Protein AF-A0A9P4GCU1-F1 (afdb_monomer)

Sequence (175 aa):
MILIDNLASVINPLLKKDYIQANTLASTFLTALTRLTHSHGLHTLLLNPTSAPRSASAPLHPPQNPGQVAPPPPQRAQHPPQPPSVFASNTAVPNLMNVLGRHVDVGLLVTRVPRRKLDARVFYSDGGGSNRGSTVRQGKGPEMIGVMEVMSDRWGGRVGAWGTFVESENGLKDV

Organism: NCBI:txid1168544

Foldseek 3Di:
DAEDEAPVVVLVVVCVVPVVVSLVVLLVVLQVVLCVCVVVVHDYHYHWDWDADDPDDPPDDDDPDPDDDDDPDPDPPPPDPPQLAPDPLDNTHTPCCVRCVVRDQWDKDKDKDFPDPVLNCQQPVVPHDDPDDDDDDPDDHGDIWMKIATSDHNVDDRHNPMAIWHQDPVGIDHD

Mean predicted aligned error: 11.1 Å

Radius of gyration: 21.39 Å; Cα contacts (8 Å, |Δi|>4): 197; chains: 1; bounding box: 68×35×50 Å

Solvent-accessible surface area (backbone atoms only — not comparable to full-atom values): 11032 Å² total; per-residue (Å²): 111,47,79,44,79,46,58,57,75,65,47,50,62,38,41,74,73,39,52,67,62,34,48,52,50,51,50,52,51,41,52,50,49,45,50,54,26,64,76,67,73,44,53,74,48,76,42,65,61,64,40,76,63,79,76,78,77,74,80,79,77,81,81,91,61,102,79,69,81,80,76,77,79,78,72,72,78,74,72,74,78,75,57,79,48,91,47,87,89,43,56,63,40,61,53,61,50,91,63,48,69,82,58,53,60,64,40,75,46,75,48,75,44,53,68,43,76,66,22,38,51,64,48,51,71,76,72,52,80,68,95,62,95,68,84,73,70,98,59,88,71,63,53,70,30,40,34,44,32,28,65,38,44,72,85,58,95,46,61,73,42,70,52,61,31,33,85,48,99,90,43,79,39,80,116

Secondary structure (DSSP, 8-state):
-EEE--HHHHHHHHHHH-HHHHHHHHHHHHHHHHHHHHHTT--EEE---EEPPPPPPPPP-----TT--PPPPPP---PPPPPSSSSTT---EETTHHHHTTT-SEEEEEEEEESSHHHHHHHHHTTS---------SSPPPPEEEEEEEEEETT-S-TT-EEEEEEETTEEE--

pLDDT: mean 81.06, std 16.83, range [39.12, 97.38]

Nearest PDB structures (foldseek):
  7s65-assembly1_E  TM=6.301E-01  e=4.454E-01  Synechococcus elongatus
  4tlc-assembly1_F  TM=6.365E-01  e=5.366E-01  Synechococcus elongatus PCC 7942 = FACHB-805
  8dba-assembly1_K  TM=6.501E-01  e=1.281E+00  Cereibacter sphaeroides
  4tla-assembly1_E  TM=6.426E-01  e=1.543E+00  Synechococcus elongatus PCC 7942 = FACHB-805
  7s66-assembly1_A  TM=6.154E-01  e=2.537E+00  Synechococcus elongatus

Structure (mmCIF, N/CA/C/O backbone):
data_AF-A0A9P4GCU1-F1
#
_entry.id   AF-A0A9P4GCU1-F1
#
loop_
_atom_site.group_PDB
_atom_site.id
_atom_site.type_symbol
_atom_site.label_atom_id
_atom_site.label_alt_id
_atom_site.label_comp_id
_atom_site.label_asym_id
_atom_site.label_entity_id
_atom_site.label_seq_id
_atom_site.pdbx_PDB_ins_code
_atom_site.Cartn_x
_atom_site.Cartn_y
_atom_site.Cartn_z
_atom_site.occupancy
_atom_site.B_iso_or_equiv
_atom_site.auth_seq_id
_atom_site.auth_comp_id
_atom_site.auth_asym_id
_atom_site.auth_atom_id
_atom_site.pdbx_PDB_model_num
ATOM 1 N N . MET A 1 1 ? -17.804 5.807 1.446 1.00 90.19 1 MET A N 1
ATOM 2 C CA . MET A 1 1 ? -16.342 5.588 1.438 1.00 90.19 1 MET A CA 1
ATOM 3 C C . MET A 1 1 ? -15.725 6.501 2.482 1.00 90.19 1 MET A C 1
ATOM 5 O O . MET A 1 1 ? -16.173 7.635 2.582 1.00 90.19 1 MET A O 1
ATOM 9 N N . ILE A 1 2 ? -14.746 6.024 3.246 1.00 96.38 2 ILE A N 1
ATOM 10 C CA . ILE A 1 2 ? -13.944 6.831 4.171 1.00 96.38 2 ILE A CA 1
ATOM 11 C C . ILE A 1 2 ? -12.504 6.804 3.662 1.00 96.38 2 ILE A C 1
ATOM 13 O O . ILE A 1 2 ? -11.954 5.734 3.415 1.00 96.38 2 ILE A O 1
ATOM 17 N N . LEU A 1 3 ? -11.900 7.976 3.499 1.00 96.62 3 LEU A N 1
ATOM 18 C CA . LEU A 1 3 ? -10.493 8.116 3.149 1.00 96.62 3 LEU A CA 1
ATOM 19 C C . LEU A 1 3 ? -9.786 8.811 4.306 1.00 96.62 3 LEU A C 1
ATOM 21 O O . LEU A 1 3 ? -10.170 9.918 4.681 1.00 96.62 3 LEU A O 1
ATOM 25 N N . ILE A 1 4 ? -8.771 8.161 4.868 1.00 95.19 4 ILE A N 1
ATOM 26 C CA . ILE A 1 4 ? -7.918 8.760 5.894 1.00 95.19 4 ILE A CA 1
ATOM 27 C C . ILE A 1 4 ? -6.514 8.836 5.330 1.00 95.19 4 ILE A C 1
ATOM 29 O O . ILE A 1 4 ? -5.854 7.811 5.136 1.00 95.19 4 ILE A O 1
ATOM 33 N N . ASP A 1 5 ? -6.070 10.062 5.085 1.00 90.62 5 ASP A N 1
ATOM 34 C CA . ASP A 1 5 ? -4.702 10.304 4.675 1.00 90.62 5 ASP A CA 1
ATOM 35 C C . ASP A 1 5 ? -3.777 10.375 5.898 1.00 90.62 5 ASP A C 1
ATOM 37 O O . ASP A 1 5 ? -4.050 11.066 6.880 1.00 90.62 5 ASP A O 1
ATOM 41 N N . ASN A 1 6 ? -2.682 9.623 5.826 1.00 85.69 6 ASN A N 1
ATOM 42 C CA . ASN A 1 6 ? -1.526 9.695 6.709 1.00 85.69 6 ASN A CA 1
ATOM 43 C C . ASN A 1 6 ? -1.819 9.688 8.225 1.00 85.69 6 ASN A C 1
ATOM 45 O O . ASN A 1 6 ? -1.400 10.581 8.972 1.00 85.69 6 ASN A O 1
ATOM 49 N N . LEU A 1 7 ? -2.437 8.611 8.721 1.00 88.88 7 LEU A N 1
ATOM 50 C CA . LEU A 1 7 ? -2.655 8.402 10.163 1.00 88.88 7 LEU A CA 1
ATOM 51 C C . LEU A 1 7 ? -1.342 8.419 10.978 1.00 88.88 7 LEU A C 1
ATOM 53 O O . LEU A 1 7 ? -1.319 8.804 12.150 1.00 88.88 7 LEU A O 1
ATOM 57 N N . ALA A 1 8 ? -0.226 8.038 10.352 1.00 88.88 8 ALA A N 1
ATOM 58 C CA . ALA A 1 8 ? 1.093 8.015 10.975 1.00 88.88 8 ALA A CA 1
ATOM 59 C C . ALA A 1 8 ? 1.540 9.394 11.488 1.00 88.88 8 ALA A C 1
ATOM 61 O O . ALA A 1 8 ? 2.205 9.461 12.521 1.00 88.88 8 ALA A O 1
ATOM 62 N N . SER A 1 9 ? 1.150 10.484 10.821 1.00 90.00 9 SER A N 1
ATOM 63 C CA . SER A 1 9 ? 1.479 11.852 11.250 1.00 90.00 9 SER A CA 1
ATOM 64 C C . SER A 1 9 ? 0.917 12.203 12.633 1.00 90.00 9 SER A C 1
ATOM 66 O O . SER A 1 9 ? 1.567 12.914 13.398 1.00 90.00 9 SER A O 1
ATOM 68 N N . VAL A 1 10 ? -0.242 11.640 12.982 1.00 90.25 10 VAL A N 1
ATOM 69 C CA . VAL A 1 10 ? -0.935 11.876 14.255 1.00 90.25 10 VAL A CA 1
ATOM 70 C C . VAL A 1 10 ? -0.496 10.871 15.318 1.00 90.25 10 VAL A C 1
ATOM 72 O O . VAL A 1 10 ? -0.254 11.238 16.466 1.00 90.25 10 VAL A O 1
ATOM 75 N N . ILE A 1 11 ? -0.356 9.596 14.948 1.00 90.62 11 ILE A N 1
ATOM 76 C CA . ILE A 1 11 ? -0.078 8.522 15.910 1.00 90.62 11 ILE A CA 1
ATOM 77 C C . ILE A 1 11 ? 1.403 8.465 16.308 1.00 90.62 11 ILE A C 1
ATOM 79 O O . ILE A 1 11 ? 1.710 8.198 17.470 1.00 90.62 11 ILE A O 1
ATOM 83 N N . ASN A 1 12 ? 2.341 8.750 15.398 1.00 90.62 12 ASN A N 1
ATOM 84 C CA . ASN A 1 12 ? 3.773 8.645 15.702 1.00 90.62 12 ASN A CA 1
ATOM 85 C C . ASN A 1 12 ? 4.235 9.566 16.850 1.00 90.62 12 ASN A C 1
ATOM 87 O O . ASN A 1 12 ? 4.986 9.089 17.704 1.00 90.62 12 ASN A O 1
ATOM 91 N N . PRO A 1 13 ? 3.828 10.851 16.929 1.00 92.19 13 PRO A N 1
ATOM 92 C CA . PRO A 1 13 ? 4.154 11.696 18.079 1.00 92.19 13 PRO A CA 1
ATOM 93 C C . PRO A 1 13 ? 3.624 11.135 19.404 1.00 92.19 13 PRO A C 1
ATOM 95 O O . PRO A 1 13 ? 4.328 11.180 20.412 1.00 92.19 13 PRO A O 1
ATOM 98 N N . LEU A 1 14 ? 2.419 10.554 19.396 1.00 91.88 14 LEU A N 1
ATOM 99 C CA . LEU A 1 14 ? 1.818 9.948 20.585 1.00 91.88 14 LEU A CA 1
ATOM 100 C C . LEU A 1 14 ? 2.591 8.701 21.020 1.00 91.88 14 LEU A C 1
ATOM 102 O O . LEU A 1 14 ? 2.931 8.585 22.192 1.00 91.88 14 LEU A O 1
ATOM 106 N N . LEU A 1 15 ? 2.954 7.827 20.073 1.00 89.75 15 LEU A N 1
ATOM 107 C CA . LEU A 1 15 ? 3.762 6.630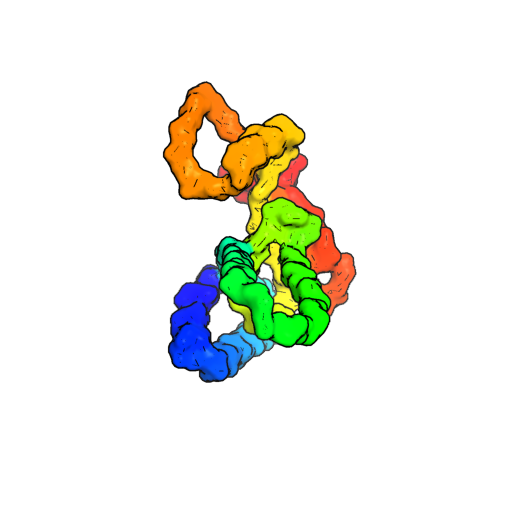 20.338 1.00 89.75 15 LEU A CA 1
ATOM 108 C C . LEU A 1 15 ? 5.134 6.957 20.940 1.00 89.75 15 LEU A C 1
ATOM 110 O O . LEU A 1 15 ? 5.659 6.166 21.717 1.00 89.75 15 LEU A O 1
ATOM 114 N N . LYS A 1 16 ? 5.720 8.106 20.577 1.00 90.94 16 LYS A N 1
ATOM 115 C CA . LYS A 1 16 ? 6.988 8.582 21.152 1.00 90.94 16 LYS A CA 1
ATOM 116 C C . LYS A 1 16 ? 6.831 9.094 22.582 1.00 90.94 16 LYS A C 1
ATOM 118 O O . LYS A 1 16 ? 7.766 8.963 23.362 1.00 90.94 16 LYS A O 1
ATOM 123 N N . LYS A 1 17 ? 5.691 9.714 22.899 1.00 94.06 17 LYS A N 1
ATOM 124 C CA . LYS A 1 17 ? 5.421 10.299 24.217 1.00 94.06 17 LYS A CA 1
ATOM 125 C C . LYS A 1 17 ? 4.992 9.240 25.231 1.00 94.06 17 LYS A C 1
ATOM 127 O O . LYS A 1 17 ? 5.555 9.183 26.316 1.00 94.06 17 LYS A O 1
ATOM 132 N N . ASP A 1 18 ? 3.999 8.432 24.876 1.00 93.50 18 ASP A N 1
ATOM 133 C CA . ASP A 1 18 ? 3.483 7.339 25.697 1.00 93.50 18 ASP A CA 1
ATOM 134 C C . ASP A 1 18 ? 3.061 6.189 24.785 1.00 93.50 18 ASP A C 1
ATOM 136 O O . ASP A 1 18 ? 1.996 6.198 24.161 1.00 93.50 18 ASP A O 1
ATOM 140 N N . TYR A 1 19 ? 3.927 5.184 24.704 1.00 92.06 19 TYR A N 1
ATOM 141 C CA . TYR A 1 19 ? 3.719 4.043 23.828 1.00 92.06 19 TYR A CA 1
ATOM 142 C C . TYR A 1 19 ? 2.452 3.253 24.183 1.00 92.06 19 TYR A C 1
ATOM 144 O O . TYR A 1 19 ? 1.720 2.842 23.282 1.00 92.06 19 TYR A O 1
ATOM 152 N N . ILE A 1 20 ? 2.170 3.035 25.470 1.00 93.19 20 ILE A N 1
ATOM 153 C CA . ILE A 1 20 ? 1.050 2.190 25.904 1.00 93.19 20 ILE A CA 1
ATOM 154 C C . ILE A 1 20 ? -0.267 2.917 25.640 1.00 93.19 20 ILE A C 1
ATOM 156 O O . ILE A 1 20 ? -1.166 2.361 25.004 1.00 93.19 20 ILE A O 1
ATOM 160 N N . GLN A 1 21 ? -0.371 4.174 26.075 1.00 94.00 21 GLN A N 1
ATOM 161 C CA . GLN A 1 21 ? -1.587 4.960 25.895 1.00 94.00 21 GLN A CA 1
ATOM 162 C C . GLN A 1 21 ? -1.887 5.191 24.410 1.00 94.00 21 GLN A C 1
ATOM 164 O O . GLN A 1 21 ? -3.033 5.037 23.981 1.00 94.00 21 GLN A O 1
ATOM 169 N N . ALA A 1 22 ? -0.865 5.493 23.605 1.00 93.25 22 ALA A N 1
ATOM 170 C CA . ALA A 1 22 ? -1.028 5.693 22.170 1.00 93.25 22 ALA A CA 1
ATOM 171 C C . ALA A 1 22 ? -1.492 4.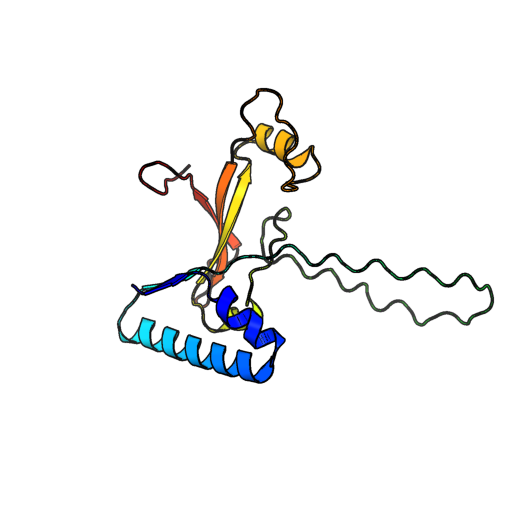421 21.447 1.00 93.25 22 ALA A C 1
ATOM 173 O O . ALA A 1 22 ? -2.378 4.501 20.596 1.00 93.25 22 ALA A O 1
ATOM 174 N N . ASN A 1 23 ? -0.957 3.246 21.802 1.00 92.88 23 ASN A N 1
ATOM 175 C CA . ASN A 1 23 ? -1.428 1.975 21.244 1.00 92.88 23 ASN A CA 1
ATOM 176 C C . ASN A 1 23 ? -2.886 1.695 21.622 1.00 92.88 23 ASN A C 1
ATOM 178 O O . ASN A 1 23 ? -3.667 1.296 20.758 1.00 92.88 23 ASN A O 1
ATOM 182 N N . THR A 1 24 ? -3.274 1.937 22.876 1.00 94.25 24 THR A N 1
ATOM 183 C CA . THR A 1 24 ? -4.663 1.765 23.331 1.00 94.25 24 THR A CA 1
ATOM 184 C C . THR A 1 24 ? -5.616 2.686 22.573 1.00 94.25 24 THR A C 1
ATOM 186 O O . THR A 1 24 ? -6.648 2.230 22.073 1.00 94.25 24 THR A O 1
ATOM 189 N N . LEU A 1 25 ? -5.256 3.964 22.419 1.00 94.69 25 LEU A N 1
ATOM 190 C CA . LEU A 1 25 ? -6.059 4.934 21.677 1.00 94.69 25 LEU A CA 1
ATOM 191 C C . LEU A 1 25 ? -6.186 4.540 20.201 1.00 94.69 25 LEU A C 1
ATOM 193 O O . LEU A 1 25 ? -7.298 4.481 19.678 1.00 94.69 25 LEU A O 1
ATOM 197 N N . ALA A 1 26 ? -5.065 4.225 19.547 1.00 94.25 26 ALA A N 1
ATOM 198 C CA . ALA A 1 26 ? -5.050 3.835 18.142 1.00 94.25 26 ALA A CA 1
ATOM 199 C C . ALA A 1 26 ? -5.863 2.556 17.902 1.00 94.25 26 ALA A C 1
ATOM 201 O O . ALA A 1 26 ? -6.666 2.509 16.976 1.00 94.25 26 ALA A O 1
ATOM 202 N N . SER A 1 27 ? -5.722 1.552 18.772 1.00 94.12 27 SER A N 1
ATOM 203 C CA . SER A 1 27 ? -6.484 0.299 18.686 1.00 94.12 27 SER A CA 1
ATOM 204 C C . SER A 1 27 ? -7.983 0.534 18.873 1.00 94.12 27 SER A C 1
ATOM 206 O O . SER A 1 27 ? -8.794 -0.027 18.137 1.00 94.12 27 SER A O 1
ATOM 208 N N . THR A 1 28 ? -8.368 1.392 19.824 1.00 95.94 28 THR A N 1
ATOM 209 C CA . THR A 1 28 ? -9.776 1.750 20.064 1.00 95.94 28 THR A CA 1
ATOM 210 C C . THR A 1 28 ? -10.369 2.461 18.850 1.00 95.94 28 THR A C 1
ATOM 212 O O . THR A 1 28 ? -11.428 2.068 18.359 1.00 95.94 28 THR A O 1
ATOM 215 N N . PHE A 1 29 ? -9.655 3.458 18.320 1.00 95.94 29 PHE A N 1
ATOM 216 C CA . PHE A 1 29 ? -10.050 4.193 17.120 1.00 95.94 29 PHE A CA 1
ATOM 217 C C . PHE A 1 29 ? -10.205 3.266 15.910 1.00 95.94 29 PHE A C 1
ATOM 219 O O . PHE A 1 29 ? -11.252 3.260 15.267 1.00 95.94 29 PHE A O 1
ATOM 226 N N . LEU A 1 30 ? -9.194 2.441 15.626 1.00 95.75 30 LEU A N 1
ATOM 227 C CA . LEU A 1 30 ? -9.209 1.527 14.488 1.00 95.75 30 LEU A CA 1
ATOM 228 C C . LEU A 1 30 ? -10.304 0.469 14.621 1.00 95.75 30 LEU A C 1
ATOM 230 O O . LEU A 1 30 ? -10.990 0.188 13.648 1.00 95.75 30 LEU A O 1
ATOM 234 N N . THR A 1 31 ? -10.545 -0.055 15.824 1.00 96.00 31 THR A N 1
ATOM 235 C CA . THR A 1 31 ? -11.656 -0.987 16.072 1.00 96.00 31 THR A CA 1
ATOM 236 C C . THR A 1 31 ? -13.009 -0.328 15.807 1.00 96.00 31 THR A C 1
ATOM 238 O O . THR A 1 31 ? -13.878 -0.929 15.173 1.00 96.00 31 THR A O 1
ATOM 241 N N . ALA A 1 32 ? -13.204 0.913 16.262 1.00 97.06 32 ALA A N 1
ATOM 242 C CA . ALA A 1 32 ? -14.423 1.665 15.981 1.00 97.06 32 ALA A CA 1
ATOM 243 C C . ALA A 1 32 ? -14.592 1.922 14.475 1.00 97.06 32 ALA A C 1
ATOM 245 O O . ALA A 1 32 ? -15.690 1.752 13.947 1.00 97.06 32 ALA A O 1
ATOM 246 N N . LEU A 1 33 ? -13.505 2.252 13.774 1.00 96.50 33 LEU A N 1
ATOM 247 C CA . LEU A 1 33 ? -13.502 2.463 12.330 1.00 96.50 33 LEU A CA 1
ATOM 248 C C . LEU A 1 33 ? -13.830 1.179 11.556 1.00 96.50 33 LEU A C 1
ATOM 250 O O . LEU A 1 33 ? -14.664 1.217 10.654 1.00 96.50 33 LEU A O 1
ATOM 254 N N . THR A 1 34 ? -13.247 0.039 11.933 1.00 95.38 34 THR A N 1
ATOM 255 C CA . THR A 1 34 ? -13.586 -1.280 11.375 1.00 95.38 34 THR A CA 1
ATOM 256 C C . THR A 1 34 ? -15.073 -1.573 11.574 1.00 95.38 34 THR A C 1
ATOM 258 O O . THR A 1 34 ? -15.773 -1.904 10.620 1.00 95.38 34 THR A O 1
ATOM 261 N N . ARG A 1 35 ? -15.600 -1.370 12.791 1.00 96.00 35 ARG A N 1
ATOM 262 C CA . ARG A 1 35 ? -17.031 -1.567 13.073 1.00 96.00 35 ARG A CA 1
ATOM 263 C C . ARG A 1 35 ? -17.911 -0.677 12.207 1.00 96.00 35 ARG A C 1
ATOM 265 O O . ARG A 1 35 ? -18.846 -1.194 11.612 1.00 96.00 35 ARG A O 1
ATOM 272 N N . LEU A 1 36 ? -17.605 0.618 12.121 1.00 97.00 36 LEU A N 1
ATOM 273 C CA . LEU A 1 36 ? -18.331 1.575 11.283 1.00 97.00 36 LEU A CA 1
ATOM 274 C C . LEU A 1 36 ? -18.319 1.149 9.809 1.00 97.00 36 LEU A C 1
ATOM 276 O O . LEU A 1 36 ? -19.351 1.204 9.145 1.00 97.00 36 LEU A O 1
AT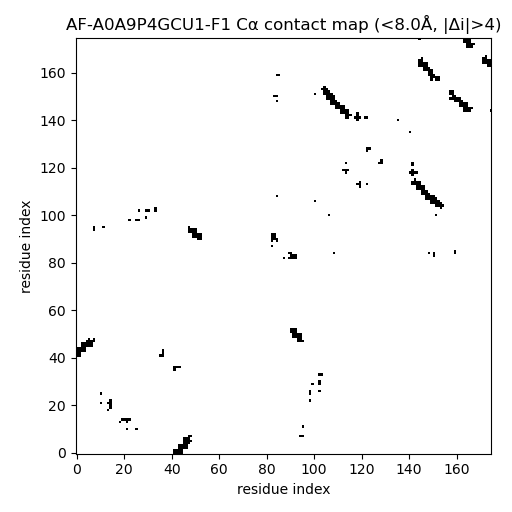OM 280 N N . THR A 1 37 ? -17.159 0.690 9.329 1.00 96.38 37 THR A N 1
ATOM 281 C CA . THR A 1 37 ? -16.950 0.231 7.952 1.00 96.38 37 THR A CA 1
ATOM 282 C C . THR A 1 37 ? -17.868 -0.943 7.626 1.00 96.38 37 THR A C 1
ATOM 284 O O . THR A 1 37 ? -18.646 -0.863 6.679 1.00 96.38 37 THR A O 1
ATOM 287 N N . HIS A 1 38 ? -17.850 -1.999 8.442 1.00 94.31 38 HIS A N 1
ATOM 288 C CA . HIS A 1 38 ? -18.659 -3.191 8.178 1.00 94.31 38 HIS A CA 1
ATOM 289 C C . HIS A 1 38 ? -20.148 -2.987 8.454 1.00 94.31 38 HIS A C 1
ATOM 291 O O . HIS A 1 38 ? -20.970 -3.490 7.695 1.00 94.31 38 HIS A O 1
ATOM 297 N N . SER A 1 39 ? -20.519 -2.248 9.504 1.00 97.38 39 SER A N 1
ATOM 298 C CA . SER A 1 39 ? -21.934 -2.081 9.858 1.00 97.38 39 SER A CA 1
ATOM 299 C C . SER A 1 39 ? -22.714 -1.234 8.856 1.00 97.38 39 SER A C 1
ATOM 301 O O . SER A 1 39 ? -23.924 -1.400 8.747 1.00 97.38 39 SER A O 1
ATOM 303 N N . HIS A 1 40 ? -22.034 -0.364 8.107 1.00 97.19 40 HIS A N 1
ATOM 304 C CA . HIS A 1 40 ? -22.654 0.507 7.104 1.00 97.19 40 HIS A CA 1
ATOM 305 C C . HIS A 1 40 ? -22.247 0.149 5.666 1.00 97.19 40 HIS A C 1
ATOM 307 O O . HIS A 1 40 ? -22.526 0.919 4.750 1.00 97.19 40 HIS A O 1
ATOM 313 N N . GLY A 1 41 ? -21.564 -0.985 5.451 1.00 95.06 41 GLY A N 1
ATOM 314 C CA . GLY A 1 41 ? -21.120 -1.412 4.117 1.00 95.06 41 GLY A CA 1
ATOM 315 C C . GLY A 1 41 ? -20.205 -0.398 3.417 1.00 95.06 41 GLY A C 1
ATOM 316 O O . GLY A 1 41 ? -20.282 -0.213 2.203 1.00 95.06 41 GLY A O 1
ATOM 317 N N . LEU A 1 42 ? -19.374 0.319 4.177 1.00 96.75 42 LEU A N 1
ATOM 318 C CA . LEU A 1 42 ? -18.463 1.323 3.635 1.00 96.75 42 LEU A CA 1
ATOM 319 C C . LEU A 1 42 ? -17.165 0.673 3.152 1.00 96.75 42 LEU A C 1
ATOM 321 O O . LEU A 1 42 ? -16.749 -0.378 3.624 1.00 96.75 42 LEU A O 1
ATOM 325 N N . HIS A 1 43 ? -16.478 1.375 2.256 1.00 95.69 43 HIS A N 1
ATOM 326 C CA . HIS A 1 43 ? -15.082 1.111 1.923 1.00 95.69 43 HIS A CA 1
ATOM 327 C C . HIS A 1 43 ? -14.214 2.138 2.641 1.00 95.69 43 HIS A C 1
ATOM 329 O O . HIS A 1 43 ? -14.455 3.340 2.486 1.00 95.69 43 HIS A O 1
ATOM 335 N N . THR A 1 44 ? -13.229 1.673 3.406 1.00 96.50 44 THR A N 1
ATOM 336 C CA . THR A 1 44 ? -12.300 2.531 4.149 1.00 96.50 44 THR A CA 1
ATOM 337 C C . THR A 1 44 ? -10.889 2.334 3.617 1.00 96.50 44 THR A C 1
ATOM 339 O O . THR A 1 44 ? -10.352 1.232 3.689 1.00 96.50 44 THR A O 1
ATOM 342 N N . LEU A 1 45 ? -10.290 3.405 3.094 1.00 96.06 45 LEU A N 1
ATOM 343 C CA . LEU A 1 45 ? -8.911 3.418 2.619 1.00 96.06 45 LEU A CA 1
ATOM 344 C C . LEU A 1 45 ? -8.040 4.210 3.597 1.00 96.06 45 LEU A C 1
ATOM 346 O O . LEU A 1 45 ? -8.312 5.378 3.884 1.00 96.06 45 LEU A O 1
ATOM 350 N N . LEU A 1 46 ? -6.995 3.558 4.106 1.00 94.88 46 LEU A N 1
ATOM 351 C CA . LEU A 1 46 ? -6.012 4.151 5.007 1.00 94.88 46 LEU A CA 1
ATOM 352 C C . LEU A 1 46 ? -4.688 4.312 4.265 1.00 94.88 46 LEU A C 1
ATOM 354 O O . LEU A 1 46 ? -4.059 3.318 3.903 1.00 94.88 46 LEU A O 1
ATOM 358 N N . LEU A 1 47 ? -4.250 5.553 4.067 1.00 93.75 47 LEU A N 1
ATOM 359 C CA . LEU A 1 47 ? -2.939 5.825 3.488 1.00 93.75 47 LEU A CA 1
ATOM 360 C C . LEU A 1 47 ? -1.898 5.852 4.604 1.00 93.75 47 LEU A C 1
ATOM 362 O O . LEU A 1 47 ? -2.007 6.603 5.577 1.00 93.75 47 LEU A O 1
ATOM 366 N N . ASN A 1 48 ? -0.885 5.003 4.473 1.00 92.31 48 ASN A N 1
ATOM 367 C CA . ASN A 1 48 ? 0.156 4.849 5.473 1.00 92.31 48 ASN A CA 1
ATOM 368 C C . ASN A 1 48 ? 1.538 4.896 4.808 1.00 92.31 48 ASN A C 1
ATOM 370 O O . ASN A 1 48 ? 1.846 4.019 3.998 1.00 92.31 48 ASN A O 1
ATOM 374 N N . PRO A 1 49 ? 2.374 5.896 5.132 1.00 91.06 49 PRO A N 1
ATOM 375 C CA . PRO A 1 49 ? 3.682 6.029 4.514 1.00 91.06 49 PRO A CA 1
ATOM 376 C C . PRO A 1 49 ? 4.645 4.941 4.993 1.00 91.06 49 PRO A C 1
ATOM 378 O O . PRO A 1 49 ? 4.520 4.393 6.092 1.00 91.06 49 PRO A O 1
ATOM 381 N N . THR A 1 50 ? 5.659 4.671 4.181 1.00 89.19 50 THR A N 1
ATOM 382 C CA . THR A 1 50 ? 6.775 3.793 4.536 1.00 89.19 50 THR A CA 1
ATOM 383 C C . THR A 1 50 ? 7.982 4.594 5.014 1.00 89.19 50 THR A C 1
ATOM 385 O O . THR A 1 50 ? 8.204 5.725 4.583 1.00 89.19 50 THR A O 1
ATOM 388 N N . SER A 1 51 ? 8.805 3.982 5.856 1.00 83.75 51 SER A N 1
ATOM 389 C CA . SER A 1 51 ? 10.122 4.482 6.247 1.00 83.75 51 SER A CA 1
ATOM 390 C C . SER A 1 51 ? 11.238 3.642 5.621 1.00 83.75 51 SER A C 1
ATOM 392 O O . SER A 1 51 ? 11.036 2.483 5.251 1.00 83.75 51 SER A O 1
ATOM 394 N N . ALA A 1 52 ? 12.420 4.244 5.474 1.00 75.62 52 ALA A N 1
ATOM 395 C CA . ALA A 1 52 ? 13.618 3.515 5.076 1.00 75.62 52 ALA A CA 1
ATOM 396 C C . ALA A 1 52 ? 13.990 2.469 6.147 1.00 75.62 52 ALA A C 1
ATOM 398 O O . ALA A 1 52 ? 13.691 2.682 7.330 1.00 75.62 52 ALA A O 1
ATOM 399 N N . PRO A 1 53 ? 14.671 1.369 5.773 1.00 69.44 53 PRO A N 1
ATOM 400 C CA . PRO A 1 53 ? 15.217 0.430 6.745 1.00 69.44 53 PRO A CA 1
ATOM 401 C C . PRO A 1 53 ? 16.045 1.167 7.782 1.00 69.44 53 PRO A C 1
ATOM 403 O O . PRO A 1 53 ? 16.847 2.041 7.444 1.00 69.44 53 PRO A O 1
ATOM 406 N N . ARG A 1 54 ? 15.910 0.775 9.048 1.00 62.81 54 ARG A N 1
ATOM 407 C CA . ARG A 1 54 ? 16.900 1.175 10.043 1.00 62.81 54 ARG A CA 1
ATOM 408 C 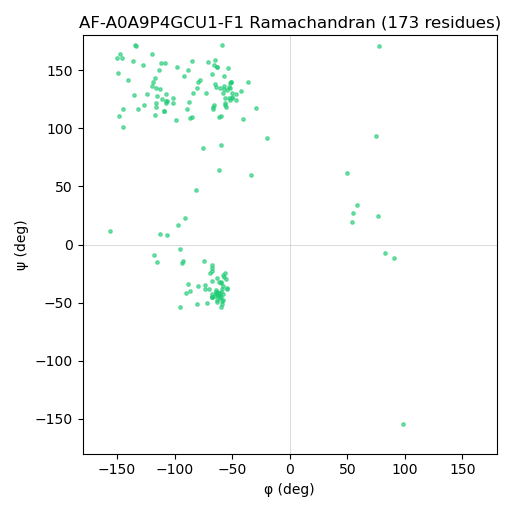C . ARG A 1 54 ? 18.216 0.509 9.666 1.00 62.81 54 ARG A C 1
ATOM 410 O O . ARG A 1 54 ? 18.275 -0.718 9.604 1.00 62.81 54 ARG A O 1
ATOM 417 N N . SER A 1 55 ? 19.253 1.305 9.420 1.00 56.78 55 SER A N 1
ATOM 418 C CA .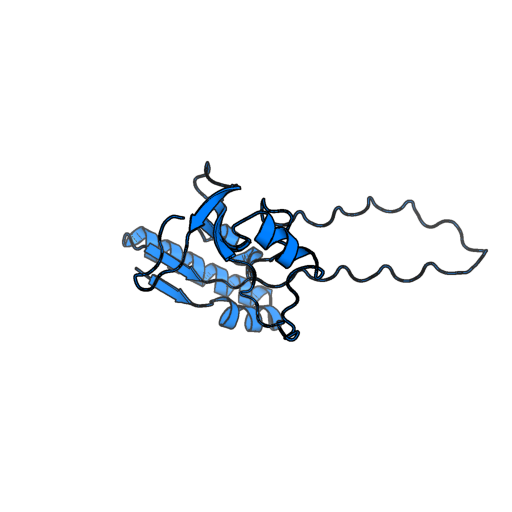 SER A 1 55 ? 20.610 0.789 9.271 1.00 56.78 55 SER A CA 1
ATOM 419 C C . SER A 1 55 ? 20.935 -0.070 10.487 1.00 56.78 55 SER A C 1
ATOM 421 O O . SER A 1 55 ? 20.779 0.390 11.622 1.00 56.78 55 SER A O 1
ATOM 423 N N . ALA A 1 56 ? 21.363 -1.314 10.264 1.00 56.19 56 ALA A N 1
ATOM 424 C CA . ALA A 1 56 ? 21.944 -2.107 11.333 1.00 56.19 56 ALA A CA 1
ATOM 425 C C . ALA A 1 56 ? 23.124 -1.305 11.894 1.00 56.19 56 ALA A C 1
ATOM 427 O O . ALA A 1 56 ? 24.036 -0.931 11.155 1.00 56.19 56 ALA A O 1
ATOM 428 N N . SER A 1 57 ? 23.066 -0.969 13.180 1.00 48.16 57 SER A N 1
ATOM 429 C CA . SER A 1 57 ? 24.193 -0.378 13.891 1.00 48.16 57 SER A CA 1
ATOM 430 C C . SER A 1 57 ? 25.414 -1.267 13.667 1.00 48.16 57 SER A C 1
ATOM 432 O O . SER A 1 57 ? 25.339 -2.473 13.914 1.00 48.16 57 SER A O 1
ATOM 434 N N . ALA A 1 58 ? 26.500 -0.682 13.156 1.00 47.72 58 ALA A N 1
ATOM 435 C CA . ALA A 1 58 ? 27.750 -1.391 12.919 1.00 47.72 58 ALA A CA 1
ATOM 436 C C . ALA A 1 58 ? 28.173 -2.152 14.193 1.00 47.72 58 ALA A C 1
ATOM 438 O O . ALA A 1 58 ? 28.006 -1.609 15.291 1.00 47.72 58 ALA A O 1
ATOM 439 N N . PRO A 1 59 ? 28.699 -3.386 14.080 1.00 52.84 59 PRO A N 1
ATOM 440 C CA . PRO A 1 59 ? 29.219 -4.091 15.241 1.00 52.84 59 PRO A CA 1
ATOM 441 C C . PRO A 1 59 ? 30.296 -3.222 15.898 1.00 52.84 59 PRO A C 1
ATOM 443 O O . PRO A 1 59 ? 31.230 -2.785 15.221 1.00 52.84 59 PRO A O 1
ATOM 446 N N . LEU A 1 60 ? 30.157 -2.952 17.201 1.00 53.69 60 LEU A N 1
ATOM 447 C CA . LEU A 1 60 ? 31.233 -2.346 17.981 1.00 53.69 60 LEU A CA 1
ATOM 448 C C . LEU A 1 60 ? 32.507 -3.182 17.788 1.00 53.69 60 LEU A C 1
ATOM 450 O O . LEU A 1 60 ? 32.458 -4.412 17.824 1.00 53.69 60 LEU A O 1
ATOM 454 N N . HIS A 1 61 ? 33.621 -2.486 17.567 1.00 54.09 61 HIS A N 1
ATOM 455 C CA . HIS A 1 61 ? 34.968 -3.030 17.400 1.00 54.09 61 HIS A CA 1
ATOM 456 C C . HIS A 1 61 ? 35.261 -4.250 18.299 1.00 54.09 61 HIS A C 1
ATOM 458 O O . HIS A 1 61 ? 34.918 -4.223 19.484 1.00 54.09 61 HIS A O 1
ATOM 464 N N . PRO A 1 62 ? 35.963 -5.285 17.797 1.00 59.28 62 PRO A N 1
ATOM 465 C CA . PRO A 1 62 ? 36.485 -6.329 18.667 1.00 59.28 62 PRO A CA 1
ATOM 466 C C . PRO A 1 62 ? 37.546 -5.738 19.618 1.00 59.28 62 PRO A C 1
ATOM 468 O O . PRO A 1 62 ? 38.378 -4.937 19.177 1.00 59.28 62 PRO A O 1
ATOM 471 N N . PRO A 1 63 ? 37.556 -6.118 20.909 1.00 54.47 63 PRO A N 1
ATOM 472 C CA . PRO A 1 63 ? 38.589 -5.683 21.838 1.00 54.47 63 PRO A CA 1
ATOM 473 C C . PRO A 1 63 ? 39.944 -6.286 21.438 1.00 54.47 63 PRO A C 1
ATOM 475 O O . PRO A 1 63 ? 40.129 -7.501 21.437 1.00 54.47 63 PRO A O 1
ATOM 478 N N . GLN A 1 64 ? 40.909 -5.427 21.108 1.00 54.28 64 GLN A N 1
ATOM 479 C CA . GLN A 1 64 ? 42.320 -5.792 20.982 1.00 54.28 64 GLN A CA 1
ATOM 480 C C . GLN A 1 64 ? 42.911 -5.970 22.388 1.00 54.28 64 GLN A C 1
ATOM 482 O O . GLN A 1 64 ? 43.489 -5.036 22.926 1.00 54.28 64 GLN A O 1
ATOM 487 N N . ASN A 1 65 ? 42.748 -7.138 23.014 1.00 62.22 65 ASN A N 1
ATOM 488 C CA . ASN A 1 65 ? 43.524 -7.493 24.208 1.00 62.22 65 ASN A CA 1
ATOM 489 C C . ASN A 1 65 ? 43.842 -9.003 24.235 1.00 62.22 65 ASN A C 1
ATOM 491 O O . ASN A 1 65 ? 42.919 -9.812 24.341 1.00 62.22 65 ASN A O 1
ATOM 495 N N . PRO A 1 66 ? 45.126 -9.413 24.176 1.00 52.84 66 PRO A N 1
ATOM 496 C CA . PRO A 1 66 ? 45.541 -10.818 24.090 1.00 52.84 66 PRO A CA 1
ATOM 497 C C . PRO A 1 66 ? 45.547 -11.546 25.452 1.00 52.84 66 PRO A C 1
ATOM 499 O O . PRO A 1 66 ? 46.506 -12.232 25.789 1.00 52.84 66 PRO A O 1
ATOM 502 N N . GLY A 1 67 ? 44.485 -11.407 26.254 1.00 54.59 67 GLY A N 1
ATOM 503 C CA . GLY A 1 67 ? 44.441 -12.005 27.598 1.00 54.59 67 GLY A CA 1
ATOM 504 C C . GLY A 1 67 ? 43.063 -12.273 28.204 1.00 54.59 67 GLY A C 1
ATOM 505 O O . GLY A 1 67 ? 42.989 -12.558 29.396 1.00 54.59 67 GLY A O 1
ATOM 506 N N . GLN A 1 68 ? 41.967 -12.182 27.443 1.00 56.38 68 GLN A N 1
ATOM 507 C CA . GLN A 1 68 ? 40.623 -12.426 27.978 1.00 56.38 68 GLN A CA 1
ATOM 508 C C . GLN A 1 68 ? 40.034 -13.751 27.488 1.00 56.38 68 GLN A C 1
ATOM 510 O O . GLN A 1 68 ? 40.022 -14.053 26.297 1.00 56.38 68 GLN A O 1
ATOM 515 N N . VAL A 1 69 ? 39.555 -14.525 28.466 1.00 56.28 69 VAL A N 1
ATOM 516 C CA . VAL A 1 69 ? 38.771 -15.758 28.343 1.00 56.28 69 VAL A CA 1
ATOM 517 C C . VAL A 1 69 ? 37.715 -15.602 27.247 1.00 56.28 69 VAL A C 1
ATOM 519 O O . VAL A 1 69 ? 37.015 -14.590 27.201 1.00 56.28 69 VAL A O 1
ATOM 522 N N . ALA A 1 70 ? 37.632 -16.599 26.364 1.00 57.69 70 ALA A N 1
ATOM 523 C CA . ALA A 1 70 ? 36.740 -16.607 25.211 1.00 57.69 70 ALA A CA 1
ATOM 524 C C . ALA A 1 70 ? 35.307 -16.182 25.596 1.00 57.69 70 ALA A C 1
ATOM 526 O O . ALA A 1 70 ? 34.749 -16.740 26.547 1.00 57.69 70 ALA A O 1
ATOM 527 N N . PRO A 1 71 ? 34.685 -15.224 24.882 1.00 59.34 71 PRO A N 1
ATOM 528 C CA . PRO A 1 71 ? 33.271 -14.943 25.075 1.00 59.34 71 PRO A CA 1
ATOM 529 C C . PRO A 1 71 ? 32.442 -16.185 24.691 1.00 59.34 71 PRO A C 1
ATOM 531 O O . PRO A 1 71 ? 32.887 -16.992 23.867 1.00 59.34 71 PRO A O 1
ATOM 534 N N . PRO A 1 72 ? 31.245 -16.367 25.283 1.00 59.78 72 PRO A N 1
ATOM 535 C CA . PRO A 1 72 ? 30.357 -17.475 24.938 1.00 59.78 72 PRO A CA 1
ATOM 536 C C . PRO A 1 72 ? 30.088 -17.499 23.422 1.00 59.78 72 PRO A C 1
ATOM 538 O O . PRO A 1 72 ? 30.152 -16.445 22.779 1.00 59.78 72 PRO A O 1
ATOM 541 N N . PRO A 1 73 ? 29.801 -18.680 22.835 1.00 58.16 73 PRO A N 1
ATOM 542 C CA . PRO A 1 73 ? 29.614 -18.821 21.395 1.00 58.16 73 PRO A CA 1
ATOM 543 C C . PRO A 1 73 ? 28.608 -17.781 20.889 1.00 58.16 73 PRO A C 1
ATOM 545 O O . PRO A 1 73 ? 27.611 -17.528 21.577 1.00 58.16 73 PRO A O 1
ATOM 548 N N . PRO A 1 74 ? 28.854 -17.164 19.717 1.00 56.16 74 PRO A N 1
ATOM 549 C CA . PRO A 1 74 ? 27.987 -16.122 19.200 1.00 56.16 74 PRO A CA 1
ATOM 550 C C . PRO A 1 74 ? 26.568 -16.678 19.126 1.00 56.16 74 PRO A C 1
ATOM 552 O O . PRO A 1 74 ? 26.305 -17.670 18.440 1.00 56.16 74 PRO A O 1
ATOM 555 N N . GLN A 1 75 ? 25.660 -16.053 19.880 1.00 56.31 75 GLN A N 1
ATOM 556 C CA . GLN A 1 75 ? 24.228 -16.256 19.720 1.00 56.31 75 GLN A CA 1
ATOM 557 C C . GLN A 1 75 ? 23.946 -16.169 18.222 1.00 56.31 75 GLN A C 1
ATOM 559 O O . GLN A 1 75 ? 24.379 -15.201 17.592 1.00 56.31 75 GLN A O 1
AT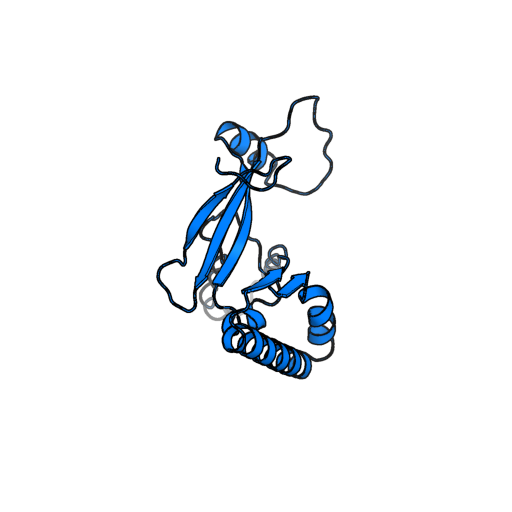OM 564 N N . ARG A 1 76 ? 23.319 -17.222 17.667 1.00 50.62 76 ARG A N 1
ATOM 565 C CA . ARG A 1 76 ? 22.958 -17.360 16.246 1.00 50.62 76 ARG A CA 1
ATOM 566 C C . ARG A 1 76 ? 22.722 -15.980 15.660 1.00 50.62 76 ARG A C 1
ATOM 568 O O . ARG A 1 76 ? 21.824 -15.298 16.153 1.00 50.62 76 ARG A O 1
ATOM 575 N N . ALA A 1 77 ? 23.541 -15.591 14.677 1.00 53.75 77 ALA A N 1
ATOM 576 C CA . ALA A 1 77 ? 23.368 -14.351 13.936 1.00 53.75 77 ALA A CA 1
ATOM 577 C C . ALA A 1 77 ? 21.871 -14.193 13.673 1.00 53.75 77 ALA A C 1
ATOM 579 O O . ALA A 1 77 ? 21.280 -15.018 12.971 1.00 53.75 77 ALA A O 1
ATOM 580 N N . GLN A 1 78 ? 21.238 -13.242 14.366 1.00 53.47 78 GLN A N 1
ATOM 581 C CA . GLN A 1 78 ? 19.817 -13.000 14.197 1.00 53.47 78 GLN A CA 1
ATOM 582 C C . GLN A 1 78 ? 19.678 -12.653 12.724 1.00 53.47 78 GLN A C 1
ATOM 584 O O . GLN A 1 78 ? 20.232 -11.647 12.278 1.00 53.47 78 GLN A O 1
ATOM 589 N N . HIS A 1 79 ? 19.055 -13.550 11.954 1.00 47.69 79 HIS A N 1
ATOM 590 C CA . HIS A 1 79 ? 18.787 -13.287 10.552 1.00 47.69 79 HIS A CA 1
ATOM 591 C C . HIS A 1 79 ? 18.127 -11.909 10.499 1.00 47.69 79 HIS A C 1
ATOM 593 O O . HIS A 1 79 ? 17.215 -11.665 11.302 1.00 47.69 79 HIS A O 1
ATOM 599 N N . PRO A 1 80 ? 18.599 -10.992 9.634 1.00 56.91 80 PRO A N 1
ATOM 600 C CA . PRO A 1 80 ? 17.928 -9.716 9.486 1.00 56.91 80 PRO A CA 1
ATOM 601 C C . PRO A 1 80 ? 16.448 -10.016 9.227 1.00 56.91 80 PRO A C 1
ATOM 603 O O . PRO A 1 80 ? 16.155 -10.955 8.473 1.00 56.91 80 PRO A O 1
ATOM 606 N N . PRO A 1 81 ? 15.523 -9.310 9.903 1.00 60.59 81 PRO A N 1
ATOM 607 C CA . PRO A 1 81 ? 14.102 -9.546 9.716 1.00 60.59 81 PRO A CA 1
ATOM 608 C C . PRO A 1 81 ? 13.822 -9.525 8.217 1.00 60.59 81 PRO A C 1
ATOM 610 O O . PRO A 1 81 ? 14.267 -8.604 7.524 1.00 60.59 81 PRO A O 1
ATOM 613 N N . GLN A 1 82 ? 13.174 -10.580 7.714 1.00 61.31 82 GLN A N 1
ATOM 614 C CA . GLN A 1 82 ? 12.870 -10.660 6.292 1.00 61.31 82 GLN A CA 1
ATOM 615 C C . GLN A 1 82 ? 12.102 -9.393 5.898 1.00 61.31 82 GLN A C 1
ATOM 617 O O . GLN A 1 82 ? 11.204 -8.977 6.642 1.00 61.31 82 GLN A O 1
ATOM 622 N N . PRO A 1 83 ? 12.486 -8.741 4.786 1.00 66.00 83 PRO A N 1
ATOM 623 C CA . PRO A 1 83 ? 11.760 -7.579 4.319 1.00 66.00 83 PRO A CA 1
ATOM 624 C C . PRO A 1 83 ? 10.305 -7.992 4.094 1.00 66.00 83 PRO A C 1
ATOM 626 O O . PRO A 1 83 ? 10.036 -9.128 3.702 1.00 66.00 83 PRO A O 1
ATOM 629 N N . PRO A 1 84 ? 9.354 -7.093 4.364 1.00 74.44 84 PRO A N 1
ATOM 630 C CA . PRO A 1 84 ? 7.951 -7.459 4.301 1.00 74.44 84 PRO A CA 1
ATOM 631 C C . PRO A 1 84 ? 7.509 -7.768 2.856 1.00 74.44 84 PRO A C 1
ATOM 633 O O . PRO A 1 84 ? 6.496 -8.432 2.678 1.00 74.44 84 PRO A O 1
ATOM 636 N N . SER A 1 85 ? 8.254 -7.292 1.848 1.00 84.25 85 SER A N 1
ATOM 637 C CA . SER A 1 85 ? 7.955 -7.414 0.416 1.00 84.25 85 SER A CA 1
ATOM 638 C C . SER A 1 85 ? 8.598 -8.653 -0.219 1.00 84.25 85 SER A C 1
ATOM 640 O O . SER A 1 85 ? 9.741 -8.994 0.090 1.00 84.25 85 SER A O 1
ATOM 642 N N . VAL A 1 86 ? 7.910 -9.268 -1.186 1.00 84.50 86 VAL A N 1
ATOM 643 C CA . VAL A 1 86 ? 8.453 -10.328 -2.057 1.00 84.50 86 VAL A CA 1
ATOM 644 C C . VAL A 1 86 ? 9.538 -9.812 -3.008 1.00 84.50 86 VAL A C 1
ATOM 646 O O . VAL A 1 86 ? 10.328 -10.593 -3.543 1.00 84.50 86 VAL A O 1
ATOM 649 N N . PHE A 1 87 ? 9.612 -8.496 -3.218 1.00 83.50 87 PHE A N 1
ATOM 650 C CA . PHE A 1 87 ? 10.656 -7.867 -4.016 1.00 83.50 87 PHE A CA 1
ATOM 651 C C . PHE A 1 87 ? 11.888 -7.611 -3.148 1.00 83.50 87 PHE A C 1
ATOM 653 O O . PHE A 1 87 ? 11.902 -6.695 -2.332 1.00 83.50 87 PHE A O 1
ATOM 660 N N . ALA A 1 88 ? 12.972 -8.357 -3.376 1.00 79.38 88 ALA A N 1
ATOM 661 C CA . ALA A 1 88 ? 14.216 -8.215 -2.607 1.00 79.38 88 ALA A CA 1
ATOM 662 C C . ALA A 1 88 ? 14.833 -6.801 -2.663 1.00 79.38 88 ALA A C 1
ATOM 664 O O . ALA A 1 88 ? 15.542 -6.393 -1.746 1.00 79.38 88 ALA A O 1
ATOM 665 N N . SER A 1 89 ? 14.560 -6.038 -3.727 1.00 76.50 89 SER A N 1
ATOM 666 C CA . SER A 1 89 ? 14.983 -4.639 -3.860 1.00 76.50 89 SER A CA 1
ATOM 667 C C . SER A 1 89 ? 14.175 -3.669 -2.997 1.00 76.50 89 SER A C 1
ATOM 669 O O . SER A 1 89 ? 14.554 -2.507 -2.868 1.00 76.50 89 SER A O 1
ATOM 671 N N . ASN A 1 90 ? 13.037 -4.106 -2.461 1.00 81.69 90 ASN A N 1
ATOM 672 C CA . ASN A 1 90 ? 12.151 -3.287 -1.661 1.00 81.69 90 ASN A CA 1
ATOM 673 C C . ASN A 1 90 ? 12.392 -3.546 -0.178 1.00 81.69 90 ASN A C 1
ATOM 675 O O . ASN A 1 90 ? 12.005 -4.562 0.394 1.00 81.69 90 ASN A O 1
ATOM 679 N N . THR A 1 91 ? 13.019 -2.568 0.452 1.00 82.56 91 THR A N 1
ATOM 680 C CA . THR A 1 91 ? 13.341 -2.611 1.872 1.00 82.56 91 THR A CA 1
ATOM 681 C C . THR A 1 91 ? 12.439 -1.670 2.682 1.00 82.56 91 THR A C 1
ATOM 683 O O . THR A 1 91 ? 12.686 -1.431 3.860 1.00 82.56 91 THR A O 1
ATOM 686 N N . ALA A 1 92 ? 11.413 -1.078 2.063 1.00 84.06 92 ALA A N 1
ATOM 687 C CA . ALA A 1 92 ? 10.539 -0.114 2.714 1.00 84.06 92 ALA A CA 1
ATOM 688 C C . ALA A 1 92 ? 9.755 -0.769 3.864 1.00 84.06 92 ALA A C 1
ATOM 690 O O . ALA A 1 92 ? 9.202 -1.859 3.722 1.00 84.06 92 ALA A O 1
ATOM 691 N N . VAL A 1 93 ? 9.686 -0.086 5.008 1.00 84.25 93 VAL A N 1
ATOM 692 C CA . VAL A 1 93 ? 8.974 -0.571 6.195 1.00 84.25 93 VAL A CA 1
ATOM 693 C C . VAL A 1 93 ? 7.717 0.275 6.396 1.00 84.25 93 VAL A C 1
ATOM 695 O O . VAL A 1 93 ? 7.843 1.474 6.662 1.00 84.25 93 VAL A O 1
ATOM 698 N N . PRO A 1 94 ? 6.502 -0.293 6.278 1.00 86.69 94 PRO A N 1
ATOM 699 C CA . PRO A 1 94 ? 5.271 0.442 6.546 1.00 86.69 94 PRO A CA 1
ATOM 700 C C . PRO A 1 94 ? 5.258 1.016 7.964 1.00 86.69 94 PRO A C 1
ATOM 702 O O . PRO A 1 94 ? 5.552 0.319 8.939 1.00 86.69 94 PRO A O 1
ATOM 705 N N . ASN A 1 95 ? 4.884 2.288 8.105 1.00 88.12 95 ASN A N 1
ATOM 706 C CA . ASN A 1 95 ? 4.693 2.869 9.429 1.00 88.12 95 ASN A CA 1
ATOM 707 C C . ASN A 1 95 ? 3.525 2.183 10.148 1.00 88.12 95 ASN A C 1
ATOM 709 O O . ASN A 1 95 ? 2.676 1.554 9.526 1.00 88.12 95 ASN A O 1
ATOM 713 N N . LEU A 1 96 ? 3.481 2.265 11.478 1.00 86.50 96 LEU A N 1
ATOM 714 C CA . LEU A 1 96 ? 2.386 1.692 12.273 1.00 86.50 96 LEU A CA 1
ATOM 715 C C . LEU A 1 96 ? 2.101 0.197 12.010 1.00 86.50 96 LEU A C 1
ATOM 717 O O . LEU A 1 96 ? 1.021 -0.271 12.358 1.00 86.50 96 LEU A O 1
ATOM 721 N N . MET A 1 97 ? 3.037 -0.571 11.436 1.00 81.00 97 MET A N 1
ATOM 722 C CA . MET A 1 97 ? 2.819 -1.979 11.069 1.00 81.00 97 MET A CA 1
ATOM 723 C C . MET A 1 97 ? 2.333 -2.821 12.260 1.00 81.00 97 MET A C 1
ATOM 725 O O . MET A 1 97 ? 1.408 -3.620 12.127 1.00 81.00 97 MET A O 1
ATOM 729 N N . ASN A 1 98 ? 2.874 -2.550 13.452 1.00 80.75 98 ASN A N 1
ATOM 730 C CA . ASN A 1 98 ? 2.490 -3.215 14.701 1.00 80.75 98 ASN A CA 1
ATOM 731 C C . ASN A 1 98 ? 1.062 -2.887 15.167 1.00 80.75 98 ASN A C 1
ATOM 733 O O . ASN A 1 98 ? 0.481 -3.653 15.931 1.00 80.75 98 ASN A O 1
ATOM 737 N N . VAL A 1 99 ? 0.511 -1.753 14.729 1.00 86.69 99 VAL A N 1
ATOM 738 C CA . VAL A 1 99 ? -0.829 -1.283 15.097 1.00 86.69 99 VAL A CA 1
ATOM 739 C C . VAL A 1 99 ? -1.834 -1.717 14.033 1.00 86.69 99 VAL A C 1
ATOM 741 O O . VAL A 1 99 ? -2.812 -2.393 14.333 1.00 86.69 99 VAL A O 1
ATOM 744 N N . LEU A 1 100 ? -1.576 -1.383 12.766 1.00 88.19 100 LEU A N 1
ATOM 745 C CA . LEU A 1 100 ? -2.516 -1.592 11.664 1.00 88.19 100 LEU A CA 1
ATOM 746 C C . LEU A 1 100 ? -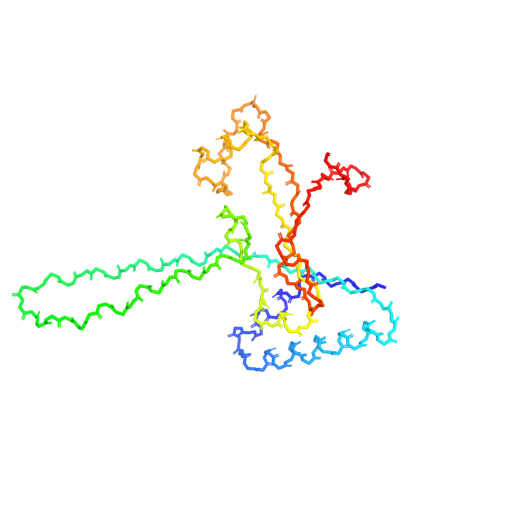2.757 -3.071 11.352 1.00 88.19 100 LEU A C 1
ATOM 748 O O . LEU A 1 100 ? -3.869 -3.424 10.965 1.00 88.19 100 LEU A O 1
ATOM 752 N N . GLY A 1 101 ? -1.759 -3.940 11.557 1.00 83.06 101 GLY A N 1
ATOM 753 C CA . GLY A 1 101 ? -1.813 -5.341 11.127 1.00 83.06 101 GLY A CA 1
ATOM 754 C C . GLY A 1 101 ? -3.011 -6.138 11.657 1.00 83.06 101 GLY A C 1
ATOM 755 O O . GLY A 1 101 ? -3.435 -7.093 11.017 1.00 83.06 101 GLY A O 1
ATOM 756 N N . ARG A 1 102 ? -3.599 -5.736 12.792 1.00 85.62 102 ARG A N 1
ATOM 757 C CA . ARG A 1 102 ? -4.770 -6.408 13.386 1.00 85.62 102 ARG A CA 1
ATOM 758 C C . ARG A 1 102 ? -6.111 -5.817 12.964 1.00 85.62 102 ARG A C 1
ATOM 760 O O . ARG A 1 102 ? -7.137 -6.457 13.192 1.00 85.62 102 ARG A O 1
ATOM 767 N N . HIS A 1 103 ? -6.121 -4.629 12.365 1.00 90.62 103 HIS A N 1
ATOM 768 C CA . HIS A 1 103 ? -7.338 -3.848 12.120 1.00 90.62 103 HIS A CA 1
ATOM 769 C C . HIS A 1 103 ? -7.670 -3.654 10.639 1.00 90.62 103 HIS A C 1
ATOM 771 O O . HIS A 1 103 ? -8.798 -3.291 10.320 1.00 90.62 103 HIS A O 1
ATOM 777 N N . VAL A 1 104 ? -6.719 -3.916 9.740 1.00 92.06 104 VAL A N 1
ATOM 778 C CA . VAL A 1 104 ? -6.964 -3.894 8.293 1.00 92.06 104 VAL A CA 1
ATOM 779 C C . VAL A 1 104 ? -7.441 -5.257 7.799 1.00 92.06 104 VAL A C 1
ATOM 781 O O . VAL A 1 104 ? -7.088 -6.290 8.374 1.00 92.06 104 VAL A O 1
ATOM 784 N N . ASP A 1 105 ? -8.243 -5.258 6.738 1.00 94.06 105 ASP A N 1
ATOM 785 C CA . ASP A 1 105 ? -8.630 -6.486 6.038 1.00 94.06 105 ASP A CA 1
ATOM 786 C C . ASP A 1 105 ? -7.610 -6.866 4.971 1.00 94.06 105 ASP A C 1
ATOM 788 O O . ASP A 1 105 ? -7.274 -8.038 4.828 1.00 94.06 105 ASP A O 1
ATOM 792 N N . VAL A 1 106 ? -7.086 -5.870 4.254 1.00 94.00 106 VAL A N 1
ATOM 793 C CA . VAL A 1 106 ? -6.057 -6.037 3.227 1.00 94.00 106 VAL A CA 1
ATOM 794 C C . VAL A 1 106 ? -5.000 -4.954 3.410 1.00 94.00 106 VAL A C 1
ATOM 796 O O . VAL A 1 106 ? -5.326 -3.770 3.502 1.00 94.00 106 VAL A O 1
ATOM 799 N N . GLY A 1 107 ? -3.734 -5.359 3.474 1.00 93.25 107 GLY A N 1
ATOM 800 C CA . GLY A 1 107 ? -2.581 -4.466 3.452 1.00 93.25 107 GLY A CA 1
ATOM 801 C C . GLY A 1 107 ? -1.954 -4.459 2.066 1.00 93.25 107 GLY A C 1
ATOM 802 O O . GLY A 1 107 ? -1.534 -5.508 1.582 1.00 93.25 107 GLY A O 1
ATOM 803 N N . LEU A 1 108 ? -1.875 -3.286 1.441 1.00 94.19 108 LEU A N 1
ATOM 804 C CA . LEU A 1 108 ? -1.270 -3.105 0.123 1.00 94.19 108 LEU A CA 1
ATOM 805 C C . LEU A 1 108 ? 0.004 -2.271 0.245 1.00 94.19 108 LEU A C 1
ATOM 807 O O . LEU A 1 108 ? 0.005 -1.232 0.907 1.00 94.19 108 LEU A O 1
ATOM 811 N N . LEU A 1 109 ? 1.075 -2.711 -0.409 1.00 93.69 109 LEU A N 1
ATOM 812 C CA . LEU A 1 109 ? 2.303 -1.945 -0.563 1.00 93.69 109 LEU A CA 1
ATOM 813 C C . LEU A 1 109 ? 2.409 -1.459 -2.001 1.00 93.69 109 LEU A C 1
ATOM 815 O O . LEU A 1 109 ? 2.409 -2.252 -2.938 1.00 93.69 109 LEU A O 1
ATOM 819 N N . VAL A 1 110 ? 2.501 -0.142 -2.161 1.00 93.31 110 VAL A N 1
ATOM 820 C CA . VAL A 1 110 ? 2.647 0.503 -3.464 1.00 93.31 110 VAL A CA 1
ATOM 821 C C . VAL A 1 110 ? 4.075 1.006 -3.598 1.00 93.31 110 VAL A C 1
ATOM 823 O O . VAL A 1 110 ? 4.552 1.776 -2.767 1.00 93.31 110 VAL A O 1
ATOM 826 N N . THR A 1 111 ? 4.764 0.564 -4.644 1.00 92.00 111 THR A N 1
ATOM 827 C CA . THR A 1 111 ? 6.140 0.966 -4.955 1.00 92.00 111 THR A CA 1
ATOM 828 C C . THR A 1 111 ? 6.300 1.297 -6.429 1.00 92.00 111 THR A C 1
ATOM 830 O O . THR A 1 111 ? 5.391 1.083 -7.228 1.00 92.00 111 THR A O 1
ATOM 833 N N . ARG A 1 112 ? 7.462 1.844 -6.797 1.00 90.12 112 ARG A N 1
ATOM 834 C CA . ARG A 1 112 ? 7.838 2.054 -8.195 1.00 90.12 112 ARG A CA 1
ATOM 835 C C . ARG A 1 112 ? 9.050 1.206 -8.533 1.00 90.12 112 ARG A C 1
ATOM 837 O O . ARG A 1 112 ? 10.023 1.205 -7.782 1.00 90.12 112 ARG A O 1
ATOM 844 N N . VAL A 1 113 ? 9.002 0.538 -9.679 1.00 89.69 113 VAL A N 1
ATOM 845 C CA . VAL A 1 113 ? 10.108 -0.277 -10.195 1.00 89.69 113 VAL A CA 1
ATOM 846 C C . VAL A 1 113 ? 10.450 0.126 -11.630 1.00 89.69 113 VAL A C 1
ATOM 848 O O . VAL A 1 113 ? 9.579 0.642 -12.339 1.00 89.69 113 VAL A O 1
ATOM 851 N N . PRO A 1 114 ? 11.696 -0.092 -12.084 1.00 91.44 114 PRO A N 1
ATOM 852 C CA . PRO A 1 114 ? 12.061 0.141 -13.477 1.00 91.44 114 PRO A CA 1
ATOM 853 C C . PRO A 1 114 ? 11.244 -0.746 -14.424 1.00 91.44 114 PRO A C 1
ATOM 855 O O . PRO A 1 114 ? 11.105 -1.946 -14.186 1.00 91.44 114 PRO A O 1
ATOM 858 N N . ARG A 1 115 ? 10.719 -0.167 -15.511 1.00 90.88 115 ARG A N 1
ATOM 859 C CA . ARG A 1 115 ? 9.822 -0.862 -16.450 1.00 90.88 115 ARG A CA 1
ATOM 860 C C . ARG A 1 115 ? 10.538 -1.964 -17.223 1.00 90.88 115 ARG A C 1
ATOM 862 O O . ARG A 1 115 ? 9.997 -3.051 -17.404 1.00 90.88 115 ARG A O 1
ATOM 869 N N . ARG A 1 116 ? 11.738 -1.674 -17.734 1.00 90.12 116 ARG A N 1
ATOM 870 C CA . ARG A 1 116 ? 12.491 -2.573 -18.618 1.00 90.12 116 ARG A CA 1
ATOM 871 C C . ARG A 1 116 ? 13.833 -2.935 -18.004 1.00 90.12 116 ARG A C 1
ATOM 873 O O . ARG A 1 116 ? 14.382 -2.233 -17.159 1.00 90.12 116 ARG A O 1
ATOM 880 N N . LYS A 1 117 ? 14.446 -3.993 -18.539 1.00 89.12 117 LYS A N 1
ATOM 881 C CA . LYS A 1 117 ? 15.814 -4.399 -18.180 1.00 89.12 117 LYS A CA 1
ATOM 882 C C . LYS A 1 117 ? 16.829 -3.261 -18.344 1.00 89.12 117 LYS A C 1
ATOM 884 O O . LYS A 1 117 ? 17.754 -3.160 -17.544 1.00 89.12 117 LYS A O 1
ATOM 889 N N . LEU A 1 118 ? 16.682 -2.433 -19.382 1.00 88.62 118 LEU A N 1
ATOM 890 C CA . LEU A 1 118 ? 17.563 -1.285 -19.604 1.00 88.62 118 LEU A CA 1
ATOM 891 C C . LEU A 1 118 ? 17.379 -0.222 -18.513 1.00 88.62 118 LEU A C 1
ATOM 893 O O . LEU A 1 118 ? 18.371 0.224 -17.947 1.00 88.62 118 LEU A O 1
ATOM 897 N N . ASP A 1 119 ? 16.132 0.106 -18.169 1.00 88.75 119 ASP A N 1
ATOM 898 C CA . ASP A 1 119 ? 15.815 1.049 -17.090 1.00 88.75 119 ASP A CA 1
ATOM 899 C C . ASP A 1 119 ? 16.378 0.558 -15.754 1.00 88.75 119 ASP A C 1
ATOM 901 O O . ASP A 1 119 ? 16.975 1.330 -15.013 1.00 88.75 119 ASP A O 1
ATOM 905 N N . ALA A 1 120 ? 16.272 -0.746 -15.477 1.00 87.50 120 ALA A N 1
ATOM 906 C CA . ALA A 1 120 ? 16.839 -1.354 -14.277 1.00 87.50 120 ALA A CA 1
ATOM 907 C C . ALA A 1 120 ? 18.365 -1.231 -14.229 1.00 87.50 120 ALA A C 1
ATOM 909 O O . ALA A 1 120 ? 18.922 -0.919 -13.180 1.00 87.50 120 ALA A O 1
ATOM 910 N N . ARG A 1 121 ? 19.056 -1.434 -15.360 1.00 86.50 121 ARG A N 1
ATOM 911 C CA . ARG A 1 121 ? 20.513 -1.243 -15.419 1.00 86.50 121 ARG A CA 1
ATOM 912 C C . ARG A 1 121 ? 20.897 0.185 -15.053 1.00 86.50 121 ARG A C 1
ATOM 914 O O . ARG A 1 121 ? 21.812 0.344 -14.263 1.00 86.50 121 ARG A O 1
ATOM 921 N N . VAL A 1 122 ? 20.187 1.178 -15.590 1.00 84.69 122 VAL A N 1
ATOM 922 C CA . VAL A 1 122 ? 20.430 2.600 -15.296 1.00 84.69 122 VAL A CA 1
ATOM 923 C C . VAL A 1 122 ? 20.085 2.932 -13.842 1.00 84.69 122 VAL A C 1
ATOM 925 O O . VAL A 1 122 ? 20.835 3.625 -13.168 1.00 84.69 122 VAL A O 1
ATOM 928 N N . PHE A 1 123 ? 18.966 2.418 -13.334 1.00 83.12 123 PHE A N 1
ATOM 929 C CA . PHE A 1 123 ? 18.490 2.723 -11.985 1.00 83.12 123 PHE A CA 1
ATOM 930 C C . PHE A 1 123 ? 19.366 2.104 -10.883 1.00 83.12 123 PHE A C 1
ATOM 932 O O . PHE A 1 123 ? 19.601 2.728 -9.848 1.00 83.12 123 PHE A O 1
ATOM 939 N N . TYR A 1 124 ? 19.860 0.879 -11.090 1.00 81.19 124 TYR A N 1
ATOM 940 C CA . TYR A 1 124 ? 20.665 0.165 -10.096 1.00 81.19 124 TYR A CA 1
ATOM 941 C C . TYR A 1 124 ? 22.180 0.356 -10.265 1.00 81.19 124 TYR A C 1
ATOM 943 O O . TYR A 1 124 ? 22.908 0.080 -9.313 1.00 81.19 124 TYR A O 1
ATOM 951 N N . SER A 1 125 ? 22.679 0.844 -11.413 1.00 76.25 125 SER A N 1
ATOM 952 C CA . SER A 1 125 ? 24.121 1.092 -11.606 1.00 76.25 125 SER A CA 1
ATOM 953 C C . SER A 1 125 ? 24.682 2.162 -10.670 1.00 76.25 125 SER A C 1
ATOM 955 O O . SER A 1 125 ? 25.842 2.069 -10.284 1.00 76.25 125 SER A O 1
ATOM 957 N N . ASP A 1 126 ? 23.853 3.120 -10.249 1.00 62.03 126 ASP A N 1
ATOM 958 C CA . ASP A 1 126 ? 24.249 4.231 -9.372 1.00 62.03 126 ASP A CA 1
ATOM 959 C C . ASP A 1 126 ? 24.069 3.925 -7.871 1.00 62.03 126 ASP A C 1
ATOM 961 O O . ASP A 1 126 ? 23.952 4.827 -7.042 1.00 62.03 126 ASP A O 1
ATOM 965 N N . GLY A 1 127 ? 24.044 2.645 -7.482 1.00 58.44 127 GLY A N 1
ATOM 966 C CA . GLY A 1 127 ? 23.969 2.258 -6.067 1.00 58.44 127 GLY A CA 1
ATOM 967 C C . GLY A 1 127 ? 22.579 2.410 -5.444 1.00 58.44 127 GLY A C 1
ATOM 968 O O . GLY A 1 127 ? 22.464 2.519 -4.227 1.00 58.44 127 GLY A O 1
ATOM 969 N N . GLY A 1 128 ? 21.529 2.378 -6.269 1.00 52.88 128 GLY A N 1
ATOM 970 C CA . GLY A 1 128 ? 20.143 2.270 -5.821 1.00 52.88 128 GLY A CA 1
ATOM 971 C C . GLY A 1 128 ? 19.586 3.561 -5.225 1.00 52.88 128 GLY A C 1
ATOM 972 O O . GLY A 1 128 ? 19.675 3.797 -4.026 1.00 52.88 128 GLY A O 1
ATOM 973 N N . GLY A 1 129 ? 18.931 4.365 -6.067 1.00 55.16 129 GLY A N 1
ATOM 974 C CA . GLY A 1 129 ? 17.814 5.225 -5.655 1.00 55.16 129 GLY A CA 1
ATOM 975 C C . GLY A 1 129 ? 18.052 6.196 -4.492 1.00 55.16 129 GLY A C 1
ATOM 976 O O . GLY A 1 129 ? 17.097 6.551 -3.801 1.00 55.16 129 GLY A O 1
ATOM 977 N N . SER A 1 130 ? 19.286 6.646 -4.249 1.00 46.34 130 SER A N 1
ATOM 978 C CA . SER A 1 130 ? 19.521 7.765 -3.340 1.00 46.34 130 SER A CA 1
ATOM 979 C C . SER A 1 130 ? 18.929 9.018 -3.973 1.00 46.34 130 SER A C 1
ATOM 981 O O . SER A 1 130 ? 19.394 9.481 -5.010 1.00 46.34 130 SER A O 1
ATOM 983 N N . ASN A 1 131 ? 17.935 9.576 -3.294 1.00 50.09 131 ASN A N 1
ATOM 984 C CA . ASN A 1 131 ? 17.291 10.860 -3.533 1.00 50.09 131 ASN A CA 1
ATOM 985 C C . ASN A 1 131 ? 18.305 12.026 -3.399 1.00 50.09 131 ASN A C 1
ATOM 987 O O . ASN A 1 131 ? 18.235 12.844 -2.483 1.00 50.09 131 ASN A O 1
ATOM 991 N N . ARG A 1 132 ? 19.317 12.070 -4.269 1.00 40.53 132 ARG A N 1
ATOM 992 C CA . ARG A 1 132 ? 20.299 13.149 -4.383 1.00 40.53 132 ARG A CA 1
ATOM 993 C C . ARG A 1 132 ? 20.303 13.597 -5.828 1.00 40.53 132 ARG A C 1
ATOM 995 O O . ARG A 1 132 ? 20.570 12.799 -6.716 1.00 40.53 132 ARG A O 1
ATOM 1002 N N . GLY A 1 133 ? 19.993 14.874 -6.034 1.00 44.69 133 GLY A N 1
ATOM 1003 C CA . GLY A 1 133 ? 20.073 15.532 -7.328 1.00 44.69 133 GLY A CA 1
ATOM 1004 C C . GLY A 1 133 ? 21.491 15.491 -7.887 1.00 44.69 133 GLY A C 1
ATOM 1005 O O . GLY A 1 133 ? 22.254 16.437 -7.716 1.00 44.69 133 GLY A O 1
ATOM 1006 N N . SER A 1 134 ? 21.838 14.401 -8.564 1.00 39.12 134 SER A N 1
ATOM 1007 C CA . SER A 1 134 ? 22.958 14.360 -9.484 1.00 39.12 134 SER A CA 1
ATOM 1008 C C . SER A 1 134 ? 22.433 14.757 -10.858 1.00 39.12 134 SER A C 1
ATOM 1010 O O . SER A 1 134 ? 21.540 14.143 -11.436 1.00 39.12 134 SER A O 1
ATOM 1012 N N . THR A 1 135 ? 22.963 15.880 -11.320 1.00 42.38 135 THR A N 1
ATOM 1013 C CA . THR A 1 135 ? 23.019 16.360 -12.699 1.00 42.38 135 THR A CA 1
ATOM 1014 C C . THR A 1 135 ? 22.816 15.262 -13.748 1.00 42.38 135 THR A C 1
ATOM 1016 O O . THR A 1 135 ? 23.757 14.630 -14.228 1.00 42.38 135 THR A O 1
ATOM 1019 N N . VAL A 1 136 ? 21.556 15.075 -14.147 1.00 45.50 136 VAL A N 1
ATOM 1020 C CA . VAL A 1 136 ? 21.178 14.261 -15.299 1.00 45.50 136 VAL A CA 1
ATOM 1021 C C . VAL A 1 136 ? 21.814 14.898 -16.534 1.00 45.50 136 VAL A C 1
ATOM 1023 O O . VAL A 1 136 ? 21.418 15.978 -16.976 1.00 45.50 136 VAL A O 1
ATOM 1026 N N . ARG A 1 137 ? 22.821 14.221 -17.098 1.00 46.84 137 ARG A N 1
ATOM 1027 C CA . ARG A 1 137 ? 23.186 14.379 -18.512 1.00 46.84 137 ARG A CA 1
ATOM 1028 C C . ARG A 1 137 ? 21.901 14.238 -19.324 1.00 46.84 137 ARG A C 1
ATOM 1030 O O . ARG A 1 137 ? 21.224 13.240 -19.137 1.00 46.84 137 ARG A O 1
ATOM 1037 N N . GLN A 1 138 ? 21.610 15.225 -20.174 1.00 48.81 138 GLN A N 1
ATOM 1038 C CA . GLN A 1 138 ? 20.478 15.409 -21.107 1.00 48.81 138 GLN A CA 1
ATOM 1039 C C . GLN A 1 138 ? 19.891 14.138 -21.779 1.00 48.81 138 GLN A C 1
ATOM 1041 O O . GLN A 1 138 ? 19.860 14.009 -23.000 1.00 48.81 138 GLN A O 1
ATOM 1046 N N . GLY A 1 139 ? 19.394 13.191 -20.997 1.00 55.50 139 GLY A N 1
ATOM 1047 C CA . GLY A 1 139 ? 18.786 11.946 -21.428 1.00 55.50 139 GLY A CA 1
ATOM 1048 C C . GLY A 1 139 ? 17.592 11.660 -20.533 1.00 55.50 139 GLY A C 1
ATOM 1049 O O . GLY A 1 139 ? 17.612 11.943 -19.335 1.00 55.50 139 GLY A O 1
ATOM 1050 N N . LYS A 1 140 ? 16.519 11.142 -21.130 1.00 68.38 140 LYS A N 1
ATOM 1051 C CA . LYS A 1 140 ? 15.315 10.722 -20.408 1.00 68.38 140 LYS A CA 1
ATOM 1052 C C . LYS A 1 140 ? 15.744 9.695 -19.347 1.00 68.38 140 LYS A C 1
ATOM 1054 O O . LYS A 1 140 ? 16.381 8.706 -19.699 1.00 68.38 140 LYS A O 1
ATOM 1059 N N . GLY A 1 141 ? 15.463 9.964 -18.069 1.00 75.69 141 GLY A N 1
ATOM 1060 C CA . GLY A 1 141 ? 15.756 9.032 -16.974 1.00 75.69 141 GLY A CA 1
ATOM 1061 C C . GLY A 1 141 ? 15.057 7.674 -17.156 1.00 75.69 141 GLY A C 1
ATOM 1062 O O . GLY A 1 141 ? 14.223 7.541 -18.058 1.00 75.69 141 GLY A O 1
ATOM 1063 N N . PRO A 1 142 ? 15.379 6.669 -16.318 1.00 85.62 142 PRO A N 1
ATOM 1064 C CA . PRO A 1 142 ? 14.783 5.340 -16.428 1.00 85.62 142 PRO A CA 1
ATOM 1065 C C . PRO A 1 142 ? 13.258 5.423 -16.334 1.00 85.62 142 PRO A C 1
ATOM 1067 O O . PRO A 1 142 ? 12.709 6.136 -15.490 1.00 85.62 142 PRO A O 1
ATOM 1070 N N . GLU A 1 143 ? 12.567 4.695 -17.205 1.00 90.19 143 GLU A N 1
ATOM 1071 C CA . GLU A 1 143 ? 11.112 4.607 -17.150 1.00 90.19 143 GLU A CA 1
ATOM 1072 C C . GLU A 1 143 ? 10.683 3.743 -15.957 1.00 90.19 143 GLU A C 1
ATOM 1074 O O . GLU A 1 143 ? 11.169 2.625 -15.777 1.00 90.19 143 GLU A O 1
ATOM 1079 N N . MET A 1 144 ? 9.753 4.255 -15.147 1.00 90.06 144 MET A N 1
ATOM 1080 C CA . MET A 1 144 ? 9.298 3.617 -13.908 1.00 90.06 144 MET A CA 1
ATOM 1081 C C . MET A 1 144 ? 7.799 3.317 -13.968 1.00 90.06 144 MET A C 1
ATOM 1083 O O . MET A 1 144 ? 7.015 4.198 -14.324 1.00 90.06 144 MET A O 1
ATOM 1087 N N . ILE A 1 145 ? 7.398 2.127 -13.526 1.00 94.19 145 ILE A N 1
ATOM 1088 C CA . ILE A 1 145 ? 5.993 1.714 -13.369 1.00 94.19 145 ILE A CA 1
ATOM 1089 C C . ILE A 1 145 ? 5.637 1.538 -11.894 1.00 94.19 145 ILE A C 1
ATOM 1091 O O . ILE A 1 145 ? 6.520 1.322 -11.060 1.00 94.19 145 ILE A O 1
ATOM 1095 N N . GLY A 1 146 ? 4.350 1.645 -11.572 1.00 94.19 146 GLY A N 1
ATOM 1096 C CA . GLY A 1 146 ? 3.821 1.310 -10.257 1.00 94.19 146 GLY A CA 1
ATOM 1097 C C . GLY A 1 146 ? 3.684 -0.201 -10.092 1.00 94.19 146 GLY A C 1
ATOM 1098 O O . GLY A 1 146 ? 3.299 -0.901 -11.027 1.00 94.19 146 GLY A O 1
ATOM 1099 N N . VAL A 1 147 ? 3.993 -0.696 -8.900 1.00 94.69 147 VAL A N 1
ATOM 1100 C CA . VAL A 1 147 ? 3.740 -2.070 -8.460 1.00 94.69 147 VAL A CA 1
ATOM 1101 C C . VAL A 1 147 ? 2.914 -2.000 -7.192 1.00 94.69 147 VAL A C 1
ATOM 1103 O O . VAL A 1 147 ? 3.270 -1.286 -6.254 1.00 94.69 147 VAL A O 1
ATOM 1106 N N . MET A 1 148 ? 1.825 -2.753 -7.168 1.00 95.19 148 MET A N 1
ATOM 1107 C CA . MET A 1 148 ? 1.008 -2.971 -5.986 1.00 95.19 148 MET A CA 1
ATOM 1108 C C . MET A 1 148 ? 1.170 -4.419 -5.543 1.00 95.19 148 MET A C 1
ATOM 1110 O O . MET A 1 148 ? 0.938 -5.331 -6.331 1.00 95.19 148 MET A O 1
ATOM 1114 N N . GLU A 1 149 ? 1.550 -4.621 -4.290 1.00 95.31 149 GLU A N 1
ATOM 1115 C CA . GLU A 1 149 ? 1.755 -5.925 -3.666 1.00 95.31 149 GLU A CA 1
ATOM 1116 C C . GLU A 1 149 ? 0.795 -6.107 -2.488 1.00 95.31 149 GLU A C 1
ATOM 1118 O O . GLU A 1 149 ? 0.575 -5.183 -1.702 1.00 95.31 149 GLU A O 1
ATOM 1123 N N . VAL A 1 150 ? 0.240 -7.309 -2.340 1.00 94.31 150 VAL A N 1
ATOM 1124 C CA . VAL A 1 150 ? -0.580 -7.687 -1.187 1.00 94.31 150 VAL A CA 1
ATOM 1125 C C . VAL A 1 150 ? 0.318 -8.198 -0.060 1.00 94.31 150 VAL A C 1
ATOM 1127 O O . VAL A 1 150 ? 0.847 -9.306 -0.113 1.00 94.31 150 VAL A O 1
ATOM 1130 N N . MET A 1 151 ? 0.440 -7.397 0.994 1.00 90.19 151 MET A N 1
ATOM 1131 C CA . MET A 1 151 ? 1.295 -7.655 2.160 1.00 90.19 151 MET A CA 1
ATOM 1132 C C . MET A 1 151 ? 0.589 -8.465 3.242 1.00 90.19 151 MET A C 1
ATOM 1134 O O . MET A 1 151 ? 1.206 -9.233 3.976 1.00 90.19 151 MET A O 1
ATOM 1138 N N . SER A 1 152 ? -0.716 -8.250 3.383 1.00 90.88 152 SER A N 1
ATOM 1139 C CA . SER A 1 152 ? -1.553 -8.960 4.338 1.00 90.88 152 SER A CA 1
ATOM 1140 C C . SER A 1 152 ? -2.965 -9.092 3.799 1.00 90.88 152 SER A C 1
ATOM 1142 O O . SER A 1 152 ? -3.463 -8.227 3.078 1.00 90.88 152 SER A O 1
ATOM 1144 N N . ASP A 1 153 ? -3.609 -10.190 4.166 1.00 93.00 153 ASP A N 1
ATOM 1145 C CA . ASP A 1 153 ? -4.982 -10.478 3.796 1.00 93.00 153 ASP A CA 1
ATOM 1146 C C . ASP A 1 153 ? -5.638 -11.284 4.913 1.00 93.00 153 ASP A C 1
ATOM 1148 O O . ASP A 1 153 ? -5.283 -12.442 5.141 1.00 93.00 153 ASP A O 1
ATOM 1152 N N . ARG A 1 154 ? -6.583 -10.663 5.620 1.00 90.69 154 ARG A N 1
ATOM 1153 C CA . ARG A 1 154 ? -7.314 -11.279 6.734 1.00 90.69 154 ARG A CA 1
ATOM 1154 C C . ARG A 1 154 ? -8.047 -12.545 6.300 1.00 90.69 154 ARG A C 1
ATOM 1156 O O . ARG A 1 154 ? -8.147 -13.483 7.085 1.00 90.69 154 ARG A O 1
ATOM 1163 N N . TRP A 1 155 ? -8.566 -12.550 5.076 1.00 89.81 155 TRP A N 1
ATOM 1164 C CA . TRP A 1 155 ? -9.383 -13.640 4.545 1.00 89.81 155 TRP A CA 1
ATOM 1165 C C . TRP A 1 155 ? -8.563 -14.648 3.730 1.00 89.81 155 TRP A C 1
ATOM 1167 O O . TRP A 1 155 ? -9.075 -15.700 3.359 1.00 89.81 155 TRP A O 1
ATOM 1177 N N . GLY A 1 156 ? -7.271 -14.367 3.540 1.00 88.50 156 GLY A N 1
ATOM 1178 C CA . GLY A 1 156 ? -6.291 -15.277 2.964 1.00 88.50 156 GLY A CA 1
ATOM 1179 C C . GLY A 1 156 ? -6.338 -15.416 1.438 1.00 88.50 156 GLY A C 1
ATOM 1180 O O . GLY A 1 156 ? -7.240 -14.949 0.750 1.00 88.50 156 GLY A O 1
ATOM 1181 N N . GLY A 1 157 ? -5.314 -16.093 0.908 1.00 87.31 157 GLY A N 1
ATOM 1182 C CA . GLY 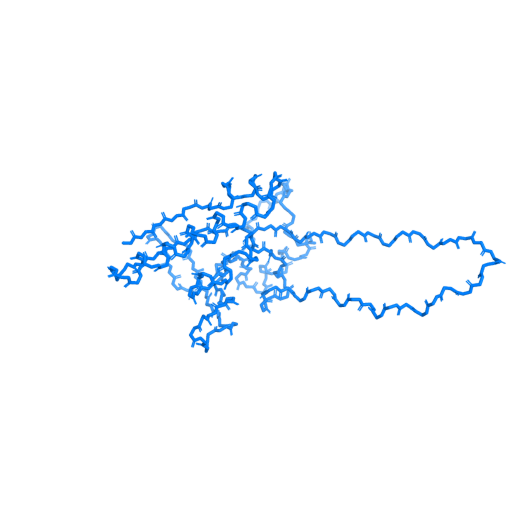A 1 157 ? -5.234 -16.503 -0.501 1.00 87.31 157 GLY A CA 1
ATOM 1183 C C . GLY A 1 157 ? -4.557 -15.512 -1.451 1.00 87.31 157 GLY A C 1
ATOM 1184 O O . GLY A 1 157 ? -4.242 -15.897 -2.573 1.00 87.31 157 GLY A O 1
ATOM 1185 N N . ARG A 1 158 ? -4.294 -14.268 -1.024 1.00 93.31 158 ARG A N 1
ATOM 1186 C CA . ARG A 1 158 ? -3.698 -13.233 -1.894 1.00 93.31 158 ARG A CA 1
ATOM 1187 C C . ARG A 1 158 ? -2.334 -12.709 -1.449 1.00 93.31 158 ARG A C 1
ATOM 1189 O O . ARG A 1 158 ? -1.728 -11.965 -2.206 1.00 93.31 158 ARG A O 1
ATOM 1196 N N . VAL A 1 159 ? -1.839 -13.052 -0.257 1.00 92.31 159 VAL A N 1
ATOM 1197 C CA . VAL A 1 159 ? -0.538 -12.544 0.230 1.00 92.31 159 VAL A CA 1
ATOM 1198 C C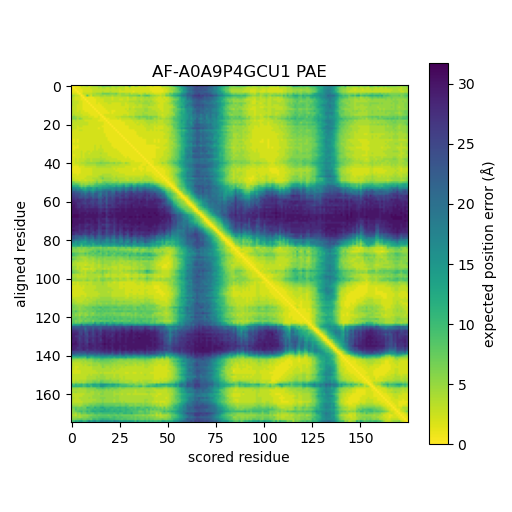 . VAL A 1 159 ? 0.583 -12.923 -0.743 1.00 92.31 159 VAL A C 1
ATOM 1200 O O . VAL A 1 159 ? 0.686 -14.077 -1.153 1.00 92.31 159 VAL A O 1
ATOM 1203 N N . GLY A 1 160 ? 1.403 -11.941 -1.121 1.00 91.00 160 GLY A N 1
ATOM 1204 C CA . GLY A 1 160 ? 2.457 -12.077 -2.127 1.00 91.00 160 GLY A CA 1
ATOM 1205 C C . GLY A 1 160 ? 1.978 -11.941 -3.577 1.00 91.00 160 GLY A C 1
ATOM 1206 O O . GLY A 1 160 ? 2.811 -11.881 -4.480 1.00 91.00 160 GLY A O 1
ATOM 1207 N N . ALA A 1 161 ? 0.666 -11.856 -3.827 1.00 94.88 161 ALA A N 1
ATOM 1208 C CA . ALA A 1 161 ? 0.152 -11.460 -5.134 1.00 94.88 161 ALA A CA 1
ATOM 1209 C C . ALA A 1 161 ? 0.496 -9.993 -5.407 1.00 94.88 161 ALA A C 1
ATOM 1211 O O . ALA A 1 161 ? 0.516 -9.157 -4.499 1.00 94.88 161 ALA A O 1
ATOM 1212 N N . TRP A 1 162 ? 0.744 -9.672 -6.671 1.00 95.56 162 TRP A N 1
ATOM 1213 C CA . TRP A 1 162 ? 1.102 -8.326 -7.087 1.00 95.56 162 TRP A CA 1
ATOM 1214 C C . TRP A 1 162 ? 0.628 -8.041 -8.511 1.00 95.56 162 TRP A C 1
ATOM 1216 O O . TRP A 1 162 ? 0.357 -8.955 -9.289 1.00 95.56 162 TRP A O 1
ATOM 1226 N N . GLY A 1 163 ? 0.528 -6.758 -8.840 1.00 95.44 163 GLY A N 1
ATOM 1227 C CA . GLY A 1 163 ? 0.181 -6.266 -10.168 1.00 95.44 163 GLY A CA 1
ATOM 1228 C C . GLY A 1 163 ? 0.883 -4.948 -10.465 1.00 95.44 163 GLY A C 1
ATOM 1229 O O . GLY A 1 163 ? 1.405 -4.287 -9.564 1.00 95.44 163 GLY A O 1
ATOM 1230 N N . THR A 1 164 ? 0.910 -4.571 -11.738 1.00 95.81 164 THR A N 1
ATOM 1231 C CA . THR A 1 164 ? 1.564 -3.348 -12.212 1.00 95.81 164 THR A CA 1
ATOM 1232 C C . THR A 1 164 ? 0.555 -2.354 -12.745 1.00 95.81 164 THR A C 1
ATOM 1234 O O . THR A 1 164 ? -0.454 -2.753 -13.315 1.00 95.81 164 THR A O 1
ATOM 1237 N N . PHE A 1 165 ? 0.866 -1.068 -12.639 1.00 95.88 165 PHE A N 1
ATOM 1238 C CA . PHE A 1 165 ? 0.052 -0.002 -13.208 1.00 95.88 165 PHE A CA 1
ATOM 1239 C C . PHE A 1 165 ? 0.922 1.161 -13.691 1.00 95.88 165 PHE A C 1
ATOM 1241 O O . PHE A 1 165 ? 2.066 1.342 -13.261 1.00 95.88 165 PHE A O 1
ATOM 1248 N N . VAL A 1 166 ? 0.359 1.981 -14.572 1.00 94.81 166 VAL A N 1
ATOM 1249 C CA . VAL A 1 166 ? 0.908 3.282 -14.960 1.00 94.81 166 VAL A CA 1
ATOM 1250 C C . VAL A 1 166 ? -0.050 4.395 -14.567 1.00 94.81 166 VAL A C 1
ATOM 1252 O O . VAL A 1 166 ? -1.270 4.266 -14.653 1.00 94.81 166 VAL A O 1
ATOM 1255 N N . GLU A 1 167 ? 0.520 5.513 -14.139 1.00 90.56 167 GLU A N 1
ATOM 1256 C CA . GLU A 1 167 ? -0.217 6.758 -13.965 1.00 90.56 167 GLU A CA 1
ATOM 1257 C C . GLU A 1 167 ? -0.376 7.437 -15.328 1.00 90.56 167 GLU A C 1
ATOM 1259 O O . GLU A 1 167 ? 0.567 7.527 -16.116 1.00 90.56 167 GLU A O 1
ATOM 1264 N N . SER A 1 168 ? -1.580 7.916 -15.611 1.00 89.12 168 SER A N 1
ATOM 1265 C CA . SER A 1 168 ? -1.898 8.704 -16.796 1.00 89.12 168 SER A CA 1
ATOM 1266 C C . SER A 1 168 ? -2.721 9.927 -16.404 1.00 89.12 168 SER A C 1
ATOM 1268 O O . SER A 1 168 ? -3.208 10.017 -15.279 1.00 89.12 168 SER A O 1
ATOM 1270 N N . GLU A 1 169 ? -2.934 10.847 -17.344 1.00 90.88 169 GLU A N 1
ATOM 1271 C CA . GLU A 1 169 ? -3.758 12.046 -17.119 1.00 90.88 169 GLU A CA 1
ATOM 1272 C C . GLU A 1 169 ? -5.179 11.717 -16.626 1.00 90.88 169 GLU A C 1
ATOM 1274 O O . GLU A 1 169 ? -5.752 12.470 -15.846 1.00 90.88 169 GLU A O 1
ATOM 1279 N N . ASN A 1 170 ? -5.714 10.551 -17.006 1.00 92.38 170 ASN A N 1
ATOM 1280 C CA . ASN A 1 170 ? -7.053 10.098 -16.618 1.00 92.38 170 ASN A CA 1
ATOM 1281 C C . ASN A 1 170 ? -7.039 9.145 -15.407 1.00 92.38 170 ASN A C 1
ATOM 1283 O O . ASN A 1 170 ? -8.008 8.420 -15.187 1.00 92.38 170 ASN A O 1
ATOM 1287 N N . GLY A 1 171 ? -5.939 9.096 -14.651 1.00 91.06 171 GLY A N 1
ATOM 1288 C CA . GLY A 1 171 ? -5.759 8.191 -13.516 1.00 91.06 171 GLY A CA 1
ATOM 1289 C C . GLY A 1 171 ? -4.960 6.933 -13.859 1.00 91.06 171 GLY A C 1
ATOM 1290 O O . GLY A 1 171 ? -4.126 6.935 -14.770 1.00 91.06 171 GLY A O 1
ATOM 1291 N N . LEU A 1 172 ? -5.186 5.866 -13.090 1.00 92.81 172 LEU A N 1
ATOM 1292 C CA . LEU A 1 172 ? -4.418 4.621 -13.170 1.00 92.81 172 LEU A CA 1
ATOM 1293 C C . LEU A 1 172 ? -4.877 3.749 -14.346 1.00 92.81 172 LEU A C 1
ATOM 1295 O O . LEU A 1 172 ? -6.074 3.631 -14.604 1.00 92.81 172 LEU A O 1
ATOM 1299 N N . LYS A 1 173 ? -3.920 3.130 -15.042 1.00 92.81 173 LYS A N 1
ATOM 1300 C CA . LYS A 1 173 ? -4.158 2.200 -16.155 1.00 92.81 173 LYS A CA 1
ATOM 1301 C C . LYS A 1 173 ? -3.265 0.969 -16.042 1.00 92.81 173 LYS A C 1
ATOM 1303 O O . LYS A 1 173 ? -2.196 1.032 -15.431 1.00 92.81 173 LYS A O 1
ATOM 1308 N N . ASP A 1 174 ? -3.690 -0.110 -16.688 1.00 89.12 174 ASP A N 1
ATOM 1309 C CA . ASP A 1 174 ? -2.848 -1.286 -16.902 1.00 89.12 174 ASP A CA 1
ATOM 1310 C C . ASP A 1 174 ? -1.667 -0.961 -17.833 1.00 89.12 174 ASP A C 1
ATOM 1312 O O . ASP A 1 174 ? -1.709 -0.003 -18.614 1.00 89.12 174 ASP A O 1
ATOM 1316 N N . VAL A 1 175 ? -0.589 -1.737 -17.681 1.00 84.50 175 VAL A N 1
ATOM 1317 C CA . VAL A 1 175 ? 0.717 -1.540 -18.343 1.00 84.50 175 VAL A CA 1
ATOM 1318 C C . VAL A 1 175 ? 0.763 -2.107 -19.754 1.00 84.50 175 VAL A C 1
ATOM 1320 O O . VAL A 1 175 ? 0.204 -3.204 -19.962 1.00 84.50 175 VAL A O 1
#